Protein AF-A0A7T7XN83-F1 (afdb_monomer_lite)

InterPro domains:
  IPR001763 Rhodanese-like domain [PF00581] (20-58)
  IPR001763 Rhodanese-like domain [PS50206] (26-60)
  IPR036873 Rhodanese-like domain superfamily [G3DSA:3.40.250.10] (14-63)
  IPR036873 Rhodanese-like domain superfamily [SSF52821] (3-62)
  IPR050229 Thiosulfate sulfurtransferase GlpE [PTHR43031] (1-63)

Foldseek 3Di:
DVVVVVVCVVVVVDDDDDPVCVVVCVVVVDAAEAQDDPVVVVVDDDPRHDYDHPVCVVVPPDDD

Organism: NCBI:txid2798577

Radius of gyration: 14.16 Å; chains: 1; bounding box: 33×31×28 Å

Sequence (64 aa):
MAGFMIQNLLEGRVRQFHWQQVPELIERGAQILDVSTPEEFKSGHIENSVNIPLDELRDRLGTQ

Secondary structure (DSSP, 8-state):
-HHHHHHHHHTTS-----GGGHHHHHHTTPPPEE-S-HHHHHH---TTPEE--HHHHTTTS---

pLDDT: mean 93.35, std 8.25, range [47.81, 98.0]

Structure (mmCIF, N/CA/C/O backbone):
data_AF-A0A7T7XN83-F1
#
_entry.id   AF-A0A7T7XN83-F1
#
loop_
_atom_site.group_PDB
_atom_site.id
_atom_site.type_symbol
_atom_site.label_atom_id
_atom_site.label_alt_id
_atom_site.label_comp_id
_atom_site.label_asym_id
_atom_site.label_entity_id
_atom_site.label_seq_id
_atom_site.pdbx_PDB_ins_code
_atom_site.Cartn_x
_atom_site.Cartn_y
_atom_site.Cartn_z
_atom_site.occupancy
_atom_site.B_iso_or_equiv
_atom_site.auth_seq_id
_atom_site.auth_comp_id
_atom_site.auth_asym_id
_atom_site.auth_atom_id
_atom_site.pdbx_PDB_model_num
ATOM 1 N N . MET A 1 1 ? 5.898 17.031 2.850 1.00 86.75 1 MET A N 1
ATOM 2 C CA . MET A 1 1 ? 5.280 15.734 2.487 1.00 86.75 1 MET A CA 1
ATOM 3 C C . MET A 1 1 ? 4.712 14.987 3.689 1.00 86.75 1 MET A C 1
ATOM 5 O O . MET A 1 1 ? 3.525 14.702 3.659 1.00 86.75 1 MET A O 1
ATOM 9 N N . ALA A 1 2 ? 5.475 14.742 4.765 1.00 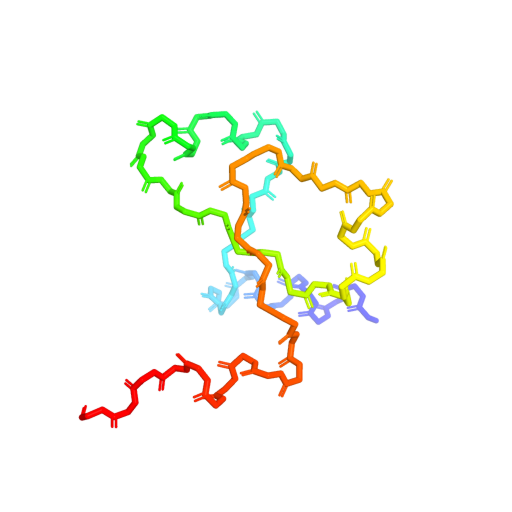94.06 2 ALA A N 1
ATOM 10 C CA . ALA A 1 2 ? 4.969 14.029 5.953 1.00 94.06 2 ALA A CA 1
ATOM 11 C C . ALA A 1 2 ? 3.684 14.634 6.563 1.00 94.06 2 ALA A C 1
ATOM 13 O O . ALA A 1 2 ? 2.778 13.894 6.930 1.00 94.06 2 ALA A O 1
ATOM 14 N N . GLY A 1 3 ? 3.560 15.969 6.588 1.00 97.31 3 GLY A N 1
ATOM 15 C CA . GLY A 1 3 ? 2.355 16.649 7.081 1.00 97.31 3 GLY A CA 1
ATOM 16 C C . GLY A 1 3 ? 1.065 16.265 6.341 1.00 97.31 3 GLY A C 1
ATOM 17 O O . GLY A 1 3 ? 0.054 16.033 6.991 1.00 97.31 3 GLY A O 1
ATOM 18 N N 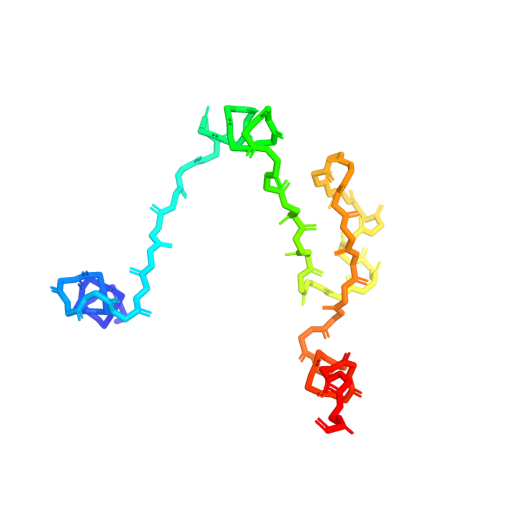. PHE A 1 4 ? 1.107 16.104 5.012 1.00 96.94 4 PHE A N 1
ATOM 19 C CA . PHE A 1 4 ? -0.062 15.673 4.231 1.00 96.94 4 PHE A CA 1
ATOM 20 C C . PHE A 1 4 ? -0.481 14.237 4.563 1.00 96.94 4 PHE A C 1
ATOM 22 O O . PHE A 1 4 ? -1.670 13.949 4.658 1.00 96.94 4 PHE A O 1
ATOM 29 N N . MET A 1 5 ? 0.488 13.341 4.777 1.00 96.19 5 MET A N 1
ATOM 30 C CA . MET A 1 5 ? 0.202 11.966 5.193 1.00 96.19 5 MET A CA 1
ATOM 31 C C . MET A 1 5 ? -0.475 11.946 6.565 1.00 96.19 5 MET A C 1
ATOM 33 O O . MET A 1 5 ? -1.537 11.353 6.710 1.00 96.19 5 MET A O 1
ATOM 37 N N . ILE A 1 6 ? 0.095 12.658 7.544 1.00 96.94 6 ILE A N 1
ATOM 38 C CA . ILE A 1 6 ? -0.472 12.765 8.897 1.00 96.94 6 ILE A CA 1
ATOM 39 C C . ILE A 1 6 ? -1.887 13.348 8.840 1.00 96.94 6 ILE A C 1
ATOM 41 O O . ILE A 1 6 ? -2.789 12.815 9.478 1.00 96.94 6 ILE A O 1
ATOM 45 N N . GLN A 1 7 ? -2.108 14.391 8.038 1.00 97.62 7 GLN A N 1
ATOM 46 C CA . GLN A 1 7 ? -3.432 14.979 7.862 1.00 97.62 7 GLN A CA 1
ATOM 47 C C . GLN A 1 7 ? -4.446 13.971 7.302 1.00 97.62 7 GLN A C 1
ATOM 49 O O . GLN A 1 7 ? -5.548 13.873 7.831 1.00 97.62 7 GLN A O 1
ATOM 54 N N . ASN A 1 8 ? -4.080 13.169 6.296 1.00 97.56 8 ASN A N 1
ATOM 55 C CA . ASN A 1 8 ? -4.969 12.135 5.756 1.00 97.56 8 ASN A CA 1
ATOM 56 C C . ASN A 1 8 ? -5.342 11.064 6.796 1.00 97.56 8 ASN A C 1
ATOM 58 O O . ASN A 1 8 ? -6.457 10.542 6.746 1.00 97.56 8 ASN A O 1
ATOM 62 N N . LEU A 1 9 ? -4.435 10.749 7.728 1.00 96.50 9 LEU A N 1
ATOM 63 C CA . LEU A 1 9 ? -4.714 9.844 8.847 1.00 96.50 9 LEU A CA 1
ATOM 64 C C . LEU A 1 9 ? -5.660 10.493 9.865 1.00 96.50 9 LEU A C 1
ATOM 66 O O . LEU A 1 9 ? -6.649 9.876 10.253 1.00 96.50 9 LEU A O 1
ATOM 70 N N . LEU A 1 10 ? -5.388 11.743 10.262 1.00 97.06 10 LEU A N 1
ATOM 71 C CA . LEU A 1 10 ? -6.217 12.495 11.214 1.00 97.06 10 LEU A CA 1
ATOM 72 C C . LEU A 1 10 ? -7.641 12.719 10.693 1.00 97.06 10 LEU A C 1
ATOM 74 O O . LEU A 1 10 ? -8.597 12.650 11.458 1.00 97.06 10 LEU A O 1
ATOM 78 N N . GLU A 1 11 ? -7.787 12.952 9.390 1.00 97.94 11 GLU A N 1
ATOM 79 C CA . GLU A 1 11 ? -9.082 13.132 8.728 1.00 97.94 11 GLU A CA 1
ATOM 80 C C . GLU A 1 11 ? -9.762 11.804 8.350 1.00 97.94 11 GLU A C 1
ATOM 82 O O . GLU A 1 11 ? -10.838 11.811 7.754 1.00 97.94 11 GLU A O 1
ATOM 87 N N . GLY A 1 12 ? -9.150 10.653 8.655 1.00 96.75 12 GLY A N 1
ATOM 88 C CA . GLY A 1 12 ? -9.721 9.331 8.380 1.00 96.75 12 GLY A CA 1
ATOM 89 C C . GLY A 1 12 ? -9.827 8.969 6.893 1.00 96.75 12 GLY A C 1
ATOM 90 O O . GLY A 1 12 ? -10.487 7.990 6.548 1.00 96.75 12 GLY A O 1
ATOM 91 N N . ARG A 1 13 ? -9.170 9.724 6.002 1.00 97.38 13 ARG A N 1
ATOM 92 C CA . ARG A 1 13 ? -9.146 9.459 4.552 1.00 97.38 13 ARG A CA 1
ATOM 93 C C . ARG A 1 13 ? -8.349 8.204 4.210 1.00 97.38 13 ARG A C 1
ATOM 95 O O . ARG A 1 13 ? -8.625 7.549 3.210 1.00 97.38 13 ARG A O 1
ATOM 102 N N . VAL A 1 14 ? -7.349 7.884 5.030 1.00 96.94 14 VAL A N 1
ATOM 103 C CA . VAL A 1 14 ? -6.504 6.695 4.895 1.00 96.94 14 VAL A CA 1
ATOM 104 C C . VAL A 1 14 ? -6.473 5.957 6.226 1.00 96.94 14 VAL A C 1
ATOM 106 O O . VAL A 1 14 ? -6.269 6.562 7.275 1.00 96.94 14 VAL A O 1
ATOM 109 N N . ARG A 1 15 ? -6.628 4.632 6.178 1.00 95.50 15 ARG A N 1
ATOM 110 C CA . ARG A 1 15 ? -6.339 3.742 7.308 1.00 95.50 15 ARG A CA 1
ATOM 111 C C . ARG A 1 15 ? -4.971 3.112 7.083 1.00 95.50 15 ARG A C 1
ATOM 113 O O . ARG A 1 15 ? -4.772 2.450 6.068 1.00 95.50 15 ARG A O 1
ATOM 120 N N . GLN A 1 16 ? -4.042 3.340 8.004 1.00 95.06 16 GLN A N 1
ATOM 121 C CA . GLN A 1 16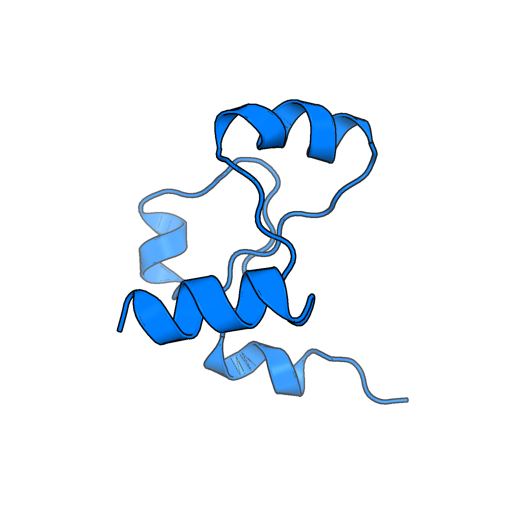 ? -2.689 2.792 7.940 1.00 95.06 16 GLN A CA 1
ATOM 122 C C . GLN A 1 16 ? -2.570 1.547 8.819 1.00 95.06 16 GLN A C 1
ATOM 124 O O . GLN A 1 16 ? -3.095 1.511 9.928 1.00 95.06 16 GLN A O 1
ATOM 129 N N . PHE A 1 17 ? -1.830 0.560 8.322 1.00 94.56 17 PHE A N 1
ATOM 130 C CA . PHE A 1 17 ? -1.422 -0.629 9.060 1.00 94.56 17 PHE A CA 1
ATOM 131 C C . PHE A 1 17 ? 0.097 -0.780 8.958 1.00 94.56 17 PHE A C 1
ATOM 133 O O . PHE A 1 17 ? 0.706 -0.361 7.971 1.00 94.56 17 PHE A O 1
ATOM 140 N N . HIS A 1 18 ? 0.710 -1.368 9.977 1.00 94.69 18 HIS A N 1
ATOM 141 C CA . HIS A 1 18 ? 2.135 -1.679 9.995 1.00 94.69 18 HIS A CA 1
ATOM 142 C C . HIS A 1 18 ? 2.394 -3.118 9.541 1.00 94.69 18 HIS A C 1
ATOM 144 O O . HIS A 1 18 ? 1.546 -3.993 9.694 1.00 94.69 18 HIS A O 1
ATOM 150 N N . TRP A 1 19 ? 3.600 -3.380 9.028 1.00 91.25 19 TRP A N 1
ATOM 151 C CA . TRP A 1 19 ? 4.001 -4.690 8.495 1.00 91.25 19 TRP A CA 1
ATOM 152 C C . TRP A 1 19 ? 3.812 -5.843 9.497 1.00 91.25 19 TRP A C 1
ATOM 154 O O . TRP A 1 19 ? 3.430 -6.940 9.108 1.00 91.25 19 TRP A O 1
ATOM 164 N N . GLN A 1 20 ? 3.988 -5.584 10.795 1.00 95.06 20 GLN A N 1
ATOM 165 C CA . GLN A 1 20 ? 3.783 -6.568 11.869 1.00 95.06 20 GLN A CA 1
ATOM 166 C C . GLN A 1 20 ? 2.321 -7.013 12.013 1.00 95.06 20 GLN A C 1
ATOM 168 O O . GLN A 1 20 ? 2.059 -8.073 12.568 1.00 95.06 20 GLN A O 1
ATOM 173 N N . GLN A 1 21 ? 1.371 -6.210 11.527 1.00 94.88 21 GLN A N 1
ATOM 174 C CA . GLN A 1 21 ? -0.065 -6.492 11.596 1.00 94.88 21 GLN A CA 1
ATOM 175 C C . GLN A 1 21 ? -0.556 -7.295 10.386 1.00 94.88 21 GLN A C 1
ATOM 177 O O . GLN A 1 21 ? -1.679 -7.790 10.399 1.00 94.88 21 GLN A O 1
ATOM 182 N N . VAL A 1 22 ? 0.262 -7.428 9.336 1.00 91.44 22 VAL A N 1
ATOM 183 C CA . VAL A 1 22 ? -0.117 -8.123 8.098 1.00 91.44 22 VAL A CA 1
ATOM 184 C C . VAL A 1 22 ? -0.584 -9.564 8.356 1.00 91.44 22 VAL A C 1
ATOM 186 O O . VAL A 1 22 ? -1.645 -9.903 7.836 1.00 91.44 22 VAL A O 1
ATOM 189 N N . PRO A 1 23 ? 0.097 -10.390 9.180 1.00 92.00 23 PRO A N 1
ATOM 190 C CA . PRO A 1 23 ? -0.369 -11.751 9.459 1.00 92.00 23 PRO A CA 1
ATOM 191 C C . PRO A 1 23 ? -1.784 -11.795 10.054 1.00 92.00 23 PRO A C 1
ATOM 193 O O . PRO A 1 23 ? -2.641 -12.505 9.538 1.00 92.00 23 PRO A O 1
ATOM 196 N N . GLU A 1 24 ? -2.065 -10.964 11.064 1.00 94.62 24 GLU A N 1
ATOM 197 C CA . GLU A 1 24 ? -3.392 -10.882 11.697 1.00 94.62 24 GLU A CA 1
ATOM 198 C C . GLU A 1 24 ? -4.468 -10.423 10.698 1.00 94.62 24 GLU A C 1
ATOM 200 O O . GLU A 1 24 ? -5.598 -10.907 10.703 1.00 94.62 24 GLU A O 1
ATOM 205 N N . LEU A 1 25 ? -4.133 -9.483 9.810 1.00 93.50 25 LEU A N 1
ATOM 206 C CA . LEU A 1 25 ? -5.062 -9.007 8.786 1.00 93.50 25 LEU A CA 1
ATOM 207 C C . LEU A 1 25 ? -5.421 -10.118 7.795 1.00 93.50 25 LEU A C 1
ATOM 209 O O . LEU A 1 25 ? -6.599 -10.266 7.467 1.00 93.50 25 LEU A O 1
ATOM 213 N N . ILE A 1 26 ? -4.436 -10.906 7.352 1.00 91.44 26 ILE A N 1
ATOM 214 C CA . ILE A 1 26 ? -4.664 -12.062 6.473 1.00 91.44 26 ILE A CA 1
ATOM 215 C C . ILE A 1 26 ? -5.560 -13.089 7.175 1.00 91.44 26 ILE A C 1
ATOM 217 O O . ILE A 1 26 ? -6.540 -13.537 6.583 1.00 91.44 26 ILE A O 1
ATOM 221 N N . GLU A 1 27 ? -5.290 -13.416 8.444 1.00 93.19 27 GLU A N 1
ATOM 222 C CA . GLU A 1 27 ? -6.124 -14.335 9.240 1.00 93.19 27 GLU A CA 1
ATOM 223 C C . GLU A 1 27 ? -7.578 -13.857 9.350 1.00 93.19 27 GLU A C 1
ATOM 225 O O . GLU A 1 27 ? -8.515 -14.655 9.344 1.00 93.19 27 GLU A O 1
ATOM 230 N N . ARG A 1 28 ? -7.781 -12.539 9.389 1.00 95.31 28 ARG A N 1
ATOM 231 C CA . ARG A 1 28 ? -9.103 -11.898 9.401 1.00 95.31 28 ARG A CA 1
ATOM 232 C C . ARG A 1 28 ? -9.749 -11.789 8.014 1.00 95.31 28 ARG A C 1
ATOM 234 O O . ARG A 1 28 ? -10.813 -11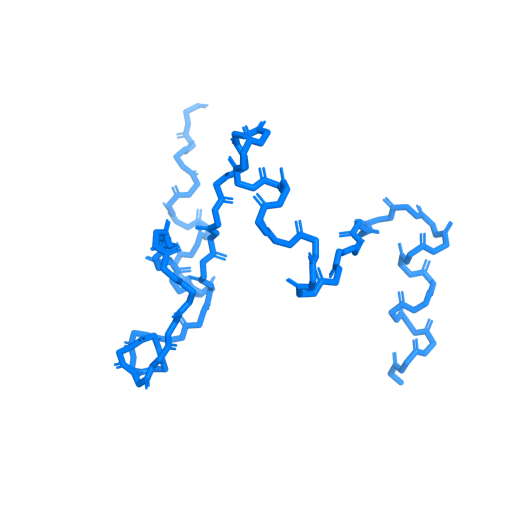.181 7.894 1.00 95.31 28 ARG A O 1
ATOM 241 N N . GLY A 1 29 ? -9.135 -12.371 6.985 1.00 93.38 29 GLY A N 1
ATOM 242 C CA . GLY A 1 29 ? -9.652 -12.424 5.619 1.00 93.38 29 GLY A CA 1
ATOM 243 C C . GLY A 1 29 ? -9.305 -11.211 4.756 1.00 93.38 29 GLY A C 1
ATOM 244 O O . GLY A 1 29 ? -9.993 -10.958 3.767 1.00 93.38 29 GLY A O 1
ATOM 245 N N . ALA A 1 30 ? -8.281 -10.428 5.110 1.00 94.12 30 ALA A N 1
ATOM 246 C CA . ALA A 1 30 ? -7.824 -9.335 4.259 1.00 94.12 30 ALA A CA 1
ATOM 247 C C . ALA A 1 30 ? -7.141 -9.868 2.990 1.00 94.12 30 ALA A C 1
ATOM 249 O O . ALA A 1 30 ? -6.256 -10.719 3.055 1.00 94.12 30 ALA A O 1
ATOM 250 N N . GLN A 1 31 ? -7.503 -9.300 1.839 1.00 93.75 31 GLN A N 1
ATOM 251 C CA . GLN A 1 31 ? -6.773 -9.494 0.590 1.00 93.75 31 GLN A CA 1
ATOM 252 C C . GLN A 1 31 ? -5.672 -8.439 0.472 1.00 93.75 31 GLN A C 1
ATOM 254 O O . GLN A 1 31 ? -5.934 -7.242 0.611 1.00 93.75 31 GLN A O 1
ATOM 259 N N . ILE A 1 32 ? -4.451 -8.874 0.165 1.00 94.94 32 ILE A N 1
ATOM 260 C CA . ILE A 1 32 ? -3.337 -7.969 -0.125 1.00 94.94 32 ILE A CA 1
ATOM 261 C C . ILE A 1 32 ? -3.308 -7.698 -1.626 1.00 94.94 32 ILE A C 1
ATOM 263 O O . ILE A 1 32 ? -3.260 -8.632 -2.429 1.00 94.94 32 ILE A O 1
ATOM 267 N N . LEU A 1 33 ? -3.349 -6.416 -1.980 1.00 95.69 33 LEU A N 1
ATOM 268 C CA . LEU A 1 33 ? -3.228 -5.917 -3.343 1.00 95.69 33 LEU A CA 1
ATOM 269 C C . LEU A 1 33 ? -1.911 -5.154 -3.466 1.00 95.69 33 LEU A C 1
ATOM 271 O O . LEU A 1 33 ? -1.730 -4.126 -2.813 1.00 95.69 33 LEU A O 1
ATOM 275 N N . ASP A 1 34 ? -1.007 -5.662 -4.291 1.00 96.75 34 ASP A N 1
ATOM 276 C CA . ASP A 1 34 ? 0.262 -5.017 -4.597 1.00 96.75 34 ASP A CA 1
ATOM 277 C C . ASP A 1 34 ? 0.119 -4.195 -5.883 1.00 96.75 34 ASP A C 1
ATOM 279 O O . ASP A 1 34 ? -0.180 -4.740 -6.948 1.00 96.75 34 ASP A O 1
ATOM 283 N N . VAL A 1 35 ? 0.310 -2.880 -5.773 1.00 97.44 35 VAL A N 1
ATOM 284 C CA . VAL A 1 35 ? 0.142 -1.926 -6.881 1.00 97.44 35 VAL A CA 1
ATOM 285 C C . VAL A 1 35 ? 1.459 -1.508 -7.542 1.00 97.44 35 VAL A C 1
ATOM 287 O O . VAL A 1 35 ? 1.469 -0.573 -8.344 1.00 97.44 35 VAL A O 1
ATOM 290 N N . SER A 1 36 ? 2.563 -2.179 -7.199 1.00 97.19 36 SER A N 1
ATOM 291 C CA . SER A 1 36 ? 3.872 -1.980 -7.827 1.00 97.19 36 SE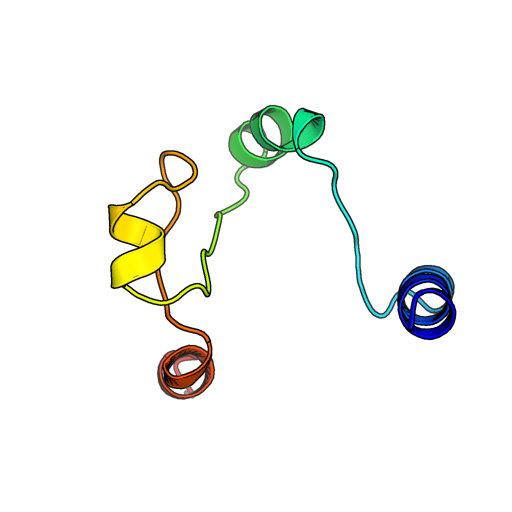R A CA 1
ATOM 292 C C . SER A 1 36 ? 3.908 -2.491 -9.270 1.00 97.19 36 SER A C 1
ATOM 294 O O . SER A 1 36 ? 2.995 -3.183 -9.741 1.00 97.19 36 SER A O 1
ATOM 296 N N . THR A 1 37 ? 4.968 -2.126 -9.993 1.00 98.00 37 THR A N 1
ATOM 297 C CA . THR A 1 37 ? 5.201 -2.633 -11.349 1.00 98.00 37 THR A CA 1
ATOM 298 C C . THR A 1 37 ? 5.405 -4.155 -11.347 1.00 98.00 37 THR A C 1
ATOM 300 O O . THR A 1 37 ? 5.866 -4.723 -10.351 1.00 98.00 37 THR A O 1
ATOM 303 N N . PRO A 1 38 ? 5.120 -4.850 -12.463 1.00 97.44 38 PRO A N 1
ATOM 304 C CA . PRO A 1 38 ? 5.344 -6.292 -12.553 1.00 97.44 38 PRO A CA 1
ATOM 305 C C . PRO A 1 38 ? 6.799 -6.704 -12.278 1.00 97.44 38 PRO A C 1
ATOM 307 O O . PRO A 1 38 ? 7.052 -7.803 -11.782 1.00 97.44 38 PRO A O 1
ATOM 310 N N . GLU A 1 39 ? 7.768 -5.853 -12.616 1.00 97.50 39 GLU A N 1
ATOM 311 C CA . GLU A 1 39 ? 9.193 -6.068 -12.362 1.00 97.50 39 GLU A CA 1
ATOM 312 C C . GLU A 1 39 ? 9.525 -6.000 -10.866 1.00 97.50 39 GLU A C 1
ATOM 314 O O . GLU A 1 39 ? 10.206 -6.893 -10.355 1.00 97.50 39 GLU A O 1
ATOM 319 N N . GLU A 1 40 ? 9.016 -4.988 -10.157 1.00 97.81 40 GLU A N 1
ATOM 320 C CA . GLU A 1 40 ? 9.169 -4.854 -8.702 1.00 97.81 40 GLU A CA 1
ATOM 321 C C . GLU A 1 40 ? 8.550 -6.055 -7.981 1.00 97.81 40 GLU A C 1
ATOM 323 O O . GLU A 1 40 ? 9.223 -6.691 -7.168 1.00 97.81 40 GLU A O 1
ATOM 328 N N . PHE A 1 41 ? 7.334 -6.448 -8.365 1.00 97.44 41 PHE A N 1
ATOM 329 C CA . PHE A 1 41 ? 6.644 -7.601 -7.789 1.00 97.44 41 PHE A CA 1
ATOM 330 C C . PHE A 1 41 ? 7.436 -8.908 -7.951 1.00 97.44 41 PHE A C 1
ATOM 332 O O . PHE A 1 41 ? 7.545 -9.714 -7.024 1.00 97.44 41 PHE A O 1
ATOM 339 N N . LYS A 1 42 ? 8.051 -9.122 -9.123 1.00 96.44 42 LYS A N 1
ATOM 340 C CA . LYS A 1 42 ? 8.920 -10.287 -9.375 1.00 96.44 42 LYS A CA 1
ATOM 341 C C . LYS A 1 42 ? 10.195 -10.262 -8.534 1.00 96.44 42 LYS A C 1
ATOM 343 O O . LYS A 1 42 ? 10.705 -11.329 -8.200 1.00 96.44 42 LYS A O 1
ATOM 348 N N . SER A 1 43 ? 10.718 -9.078 -8.211 1.00 97.00 43 SER A N 1
ATOM 349 C CA . SER A 1 43 ? 11.919 -8.935 -7.377 1.00 97.00 43 SER A CA 1
ATOM 350 C C . SER A 1 43 ? 11.676 -9.277 -5.901 1.00 97.00 43 SER A C 1
ATOM 352 O O . SER A 1 43 ? 12.610 -9.658 -5.196 1.00 97.00 43 SER A O 1
ATOM 354 N N . GLY A 1 44 ? 10.423 -9.193 -5.449 1.00 95.06 44 GLY A N 1
ATOM 355 C CA . GLY A 1 44 ? 9.997 -9.547 -4.103 1.00 95.06 44 GLY A CA 1
ATOM 356 C C . GLY A 1 44 ? 8.620 -8.968 -3.799 1.00 95.06 44 GLY A C 1
ATOM 357 O O . GLY A 1 44 ? 8.338 -7.822 -4.129 1.00 95.06 44 GLY A O 1
ATOM 358 N N . HIS A 1 45 ? 7.767 -9.755 -3.152 1.00 94.56 45 HIS A N 1
ATOM 359 C CA . HIS A 1 45 ? 6.417 -9.351 -2.770 1.00 94.56 45 HIS A CA 1
ATOM 360 C C . HIS A 1 45 ? 5.973 -10.097 -1.511 1.00 94.56 45 HIS A C 1
ATOM 362 O O . HIS A 1 45 ? 6.593 -11.079 -1.095 1.00 94.56 45 HIS A O 1
ATOM 368 N N . ILE A 1 46 ? 4.893 -9.623 -0.891 1.00 91.94 46 ILE A N 1
ATOM 369 C CA . ILE A 1 46 ? 4.271 -10.320 0.237 1.00 91.94 46 ILE A CA 1
ATOM 370 C C . ILE A 1 46 ? 3.570 -11.574 -0.292 1.00 91.94 46 ILE A C 1
ATOM 372 O O . ILE A 1 46 ? 2.819 -11.502 -1.263 1.00 91.94 46 ILE A O 1
ATOM 376 N N . GLU A 1 47 ? 3.784 -12.720 0.350 1.00 89.19 47 GLU A N 1
ATOM 377 C CA . GLU A 1 47 ? 3.128 -13.972 -0.033 1.00 89.19 47 GLU A CA 1
ATOM 378 C C . GLU A 1 47 ? 1.594 -13.821 -0.054 1.00 89.19 47 GLU A C 1
ATOM 380 O O . GLU A 1 47 ? 1.012 -13.143 0.793 1.00 89.19 47 GLU A O 1
ATOM 385 N N . ASN A 1 48 ? 0.936 -14.453 -1.031 1.00 88.19 48 ASN A N 1
ATOM 386 C CA . ASN A 1 48 ? -0.515 -14.377 -1.270 1.00 88.19 48 ASN A CA 1
ATOM 387 C C . ASN A 1 48 ? -1.053 -12.989 -1.675 1.00 88.19 48 ASN A C 1
ATOM 389 O O . ASN A 1 48 ? -2.271 -12.792 -1.738 1.00 88.19 48 ASN A O 1
ATOM 393 N N . SER A 1 49 ? -0.179 -12.027 -1.983 1.00 95.00 49 SER A N 1
ATOM 394 C CA . SER A 1 49 ? -0.601 -10.773 -2.609 1.00 95.00 49 SER A CA 1
ATOM 395 C C . SER A 1 49 ? -0.947 -10.961 -4.088 1.00 95.00 49 SER A C 1
ATOM 397 O O . SER A 1 49 ? -0.368 -11.787 -4.795 1.00 95.00 49 SER A O 1
ATOM 399 N N . VAL A 1 50 ? -1.918 -10.181 -4.561 1.00 95.62 50 VAL A N 1
ATOM 400 C CA . VAL A 1 50 ? -2.291 -10.101 -5.977 1.00 95.62 50 VAL A CA 1
ATOM 401 C C . VAL A 1 50 ? -1.673 -8.835 -6.547 1.00 95.62 50 VAL A C 1
ATOM 403 O O . VAL A 1 50 ? -1.893 -7.759 -5.996 1.00 95.62 50 VAL A O 1
ATOM 406 N N . ASN A 1 51 ? -0.929 -8.939 -7.648 1.00 97.50 51 ASN A N 1
ATOM 407 C CA . ASN A 1 51 ? -0.382 -7.766 -8.322 1.00 97.50 51 ASN A CA 1
ATOM 408 C C . ASN A 1 51 ? -1.392 -7.183 -9.317 1.00 97.50 51 ASN A C 1
ATOM 410 O O . ASN A 1 51 ? -1.809 -7.857 -10.263 1.00 97.50 51 ASN A O 1
ATOM 414 N N . ILE A 1 52 ? -1.768 -5.922 -9.110 1.00 97.19 52 ILE A N 1
ATOM 415 C CA . ILE A 1 52 ? -2.465 -5.099 -10.100 1.00 97.19 52 ILE A CA 1
ATOM 416 C C . ILE A 1 52 ? -1.743 -3.752 -10.140 1.00 97.19 52 ILE A C 1
ATOM 418 O O . ILE A 1 52 ? -1.974 -2.942 -9.239 1.00 97.19 52 ILE A O 1
ATOM 422 N N . PRO A 1 53 ? -0.896 -3.500 -11.154 1.00 97.38 53 PRO A N 1
ATOM 423 C CA . PRO A 1 53 ? -0.141 -2.257 -11.255 1.00 97.38 53 PRO A CA 1
ATOM 424 C C . PRO A 1 53 ? -1.046 -1.031 -11.142 1.00 97.38 53 PRO A C 1
ATOM 426 O O . PRO A 1 53 ? -2.157 -1.021 -11.680 1.00 97.38 53 PRO A O 1
ATOM 429 N N . LEU A 1 54 ? -0.568 0.011 -10.458 1.00 97.12 54 LEU A N 1
ATOM 430 C CA . LEU A 1 54 ? -1.353 1.218 -10.180 1.00 97.12 54 LEU A CA 1
ATOM 431 C C . LEU A 1 54 ? -1.982 1.830 -11.443 1.00 97.12 54 LEU A C 1
ATOM 433 O O . LEU A 1 54 ? -3.132 2.271 -11.400 1.00 97.12 54 LEU A O 1
ATOM 437 N N . ASP A 1 55 ? -1.247 1.813 -12.555 1.00 95.75 55 ASP A N 1
ATOM 438 C CA . ASP A 1 55 ? -1.687 2.367 -13.838 1.00 95.75 55 ASP A CA 1
ATOM 439 C C . ASP A 1 55 ? -2.852 1.577 -14.457 1.00 95.75 55 ASP A C 1
ATOM 441 O O . ASP A 1 55 ? -3.707 2.157 -15.119 1.00 95.75 55 ASP A O 1
ATOM 445 N N . GLU A 1 56 ? -2.935 0.271 -14.190 1.00 94.94 56 GLU A N 1
ATOM 446 C CA . GLU A 1 56 ? -4.000 -0.616 -14.679 1.00 94.94 56 GLU A CA 1
ATOM 447 C C . GLU A 1 56 ? -5.158 -0.755 -13.682 1.00 94.94 56 GLU A C 1
ATOM 449 O O . GLU A 1 56 ? -6.221 -1.282 -14.019 1.00 94.94 56 GLU A O 1
ATOM 454 N N . LEU A 1 57 ? -4.963 -0.318 -12.434 1.00 94.69 57 LEU A N 1
ATOM 455 C CA . LEU A 1 57 ? -5.891 -0.590 -11.340 1.00 94.69 57 LEU A CA 1
ATOM 456 C C . LEU A 1 57 ? -7.299 -0.087 -11.647 1.00 94.69 57 LEU A C 1
ATOM 458 O O . LEU A 1 57 ? -8.261 -0.821 -11.441 1.00 94.69 57 LEU A O 1
ATOM 462 N N . ARG A 1 58 ? -7.424 1.141 -12.163 1.00 93.56 58 ARG A N 1
ATOM 463 C CA . ARG A 1 58 ? -8.731 1.744 -12.464 1.00 93.56 58 ARG A CA 1
ATOM 464 C C . ARG A 1 58 ? -9.497 0.972 -13.531 1.00 93.56 58 ARG A C 1
ATOM 466 O O . ARG A 1 58 ? -10.691 0.763 -13.355 1.00 93.56 58 ARG A O 1
ATOM 473 N N . ASP A 1 59 ? -8.815 0.498 -14.566 1.00 94.19 59 ASP A N 1
ATOM 474 C CA . ASP A 1 59 ? -9.437 -0.252 -15.663 1.00 94.19 59 ASP A CA 1
ATOM 475 C C . ASP A 1 59 ? -9.914 -1.640 -15.206 1.00 94.19 59 ASP A C 1
ATOM 477 O O . ASP A 1 59 ? -10.824 -2.226 -15.792 1.00 94.19 59 ASP A O 1
ATOM 481 N N . ARG A 1 60 ? -9.323 -2.161 -14.123 1.00 90.88 60 ARG A N 1
ATOM 482 C CA . ARG A 1 60 ? -9.685 -3.445 -13.507 1.00 90.88 60 ARG A CA 1
ATOM 483 C C . ARG A 1 60 ? -10.696 -3.330 -12.367 1.00 90.88 60 ARG A C 1
ATOM 485 O O . ARG A 1 60 ? -11.142 -4.360 -11.857 1.00 90.88 60 ARG A O 1
ATOM 492 N N . LEU A 1 61 ? -11.097 -2.118 -11.977 1.00 88.44 61 LEU A N 1
ATOM 493 C CA . LEU A 1 61 ? -12.239 -1.903 -11.088 1.00 88.44 61 LEU A CA 1
ATOM 494 C C . LEU A 1 61 ? -13.513 -2.125 -11.904 1.00 88.44 61 LEU A C 1
ATOM 496 O O . LEU A 1 61 ? -14.101 -1.171 -12.409 1.00 88.44 61 LEU A O 1
ATOM 500 N N . GLY A 1 62 ? -13.885 -3.398 -12.078 1.00 75.94 62 GLY A N 1
ATOM 501 C CA . GLY A 1 62 ? -15.035 -3.829 -12.870 1.00 75.94 62 GLY A CA 1
ATOM 502 C C . GLY A 1 62 ? -16.233 -2.910 -12.654 1.00 75.94 62 GLY A C 1
ATOM 503 O O . GLY A 1 62 ? -16.861 -2.928 -11.599 1.00 75.94 62 GLY A O 1
ATOM 504 N N . THR A 1 63 ? -16.497 -2.061 -13.642 1.00 55.91 63 THR A N 1
ATOM 505 C CA . 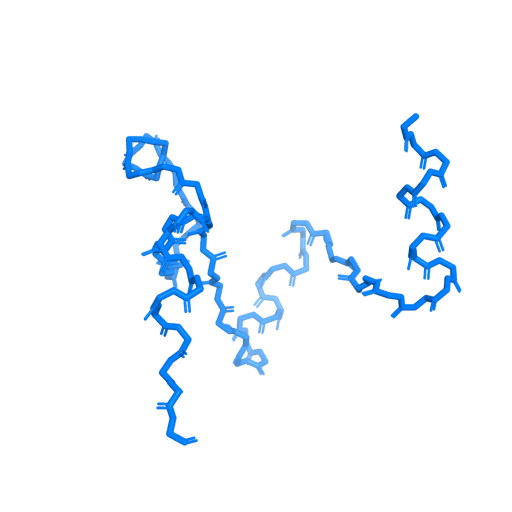THR A 1 63 ? -17.604 -1.115 -13.609 1.00 55.91 63 THR A CA 1
ATOM 506 C C . THR A 1 63 ? -18.789 -1.823 -14.249 1.00 55.91 63 THR A C 1
ATOM 508 O O . THR A 1 63 ? -18.871 -1.921 -15.472 1.00 55.91 63 THR A O 1
ATOM 511 N N . GLN A 1 64 ? -19.664 -2.379 -13.413 1.00 47.81 64 GLN A N 1
ATOM 512 C CA . GLN A 1 64 ? -21.059 -2.628 -13.768 1.00 47.81 64 GLN A CA 1
ATOM 513 C C . GLN A 1 64 ? -21.938 -1.739 -12.899 1.00 47.81 64 GLN A C 1
ATOM 515 O O . GLN A 1 64 ? -21.617 -1.617 -11.695 1.00 47.81 64 GLN A O 1
#